Protein AF-A0A0G1J0Y3-F1 (afdb_monomer_lite)

pLDDT: mean 89.37, std 11.7, range [47.44, 97.88]

Sequence (66 aa):
MKNQVTVLYYTSNREDEKFETRIRKNLLKNCGDLPIVSVSQKPIDLGRNICVGVHENSYTSEFMQI

Organism: NCBI:txid1618402

Structure (mmCIF, N/CA/C/O backbone):
data_AF-A0A0G1J0Y3-F1
#
_entry.id   AF-A0A0G1J0Y3-F1
#
loop_
_atom_site.group_PDB
_atom_site.id
_atom_site.type_symbol
_atom_site.label_atom_id
_atom_site.label_alt_id
_atom_site.label_comp_id
_atom_site.label_asym_id
_atom_site.label_entity_id
_atom_site.label_seq_id
_atom_site.pdbx_PDB_ins_code
_atom_site.Cartn_x
_atom_site.Cartn_y
_atom_site.Cartn_z
_atom_site.occupancy
_atom_site.B_iso_or_equiv
_atom_site.auth_seq_id
_atom_site.auth_comp_id
_atom_site.auth_asym_id
_atom_site.auth_atom_id
_atom_site.pdbx_PDB_model_num
ATOM 1 N N . MET A 1 1 ? -22.339 5.652 11.909 1.00 47.44 1 MET A N 1
ATOM 2 C CA . MET A 1 1 ? -21.874 6.461 10.758 1.00 47.44 1 MET A CA 1
ATOM 3 C C . MET A 1 1 ? -20.822 5.660 10.010 1.00 47.44 1 MET A C 1
ATOM 5 O O . MET A 1 1 ? -19.932 5.138 10.663 1.00 47.44 1 MET A O 1
ATOM 9 N N . LYS A 1 2 ? -20.934 5.502 8.685 1.00 57.03 2 LYS A N 1
ATOM 10 C CA . LYS A 1 2 ? -19.850 4.920 7.874 1.00 57.03 2 LYS A CA 1
ATOM 11 C C . LYS A 1 2 ? -18.686 5.917 7.854 1.00 57.03 2 LYS A C 1
ATOM 13 O O . LYS A 1 2 ? -18.911 7.067 7.483 1.00 57.03 2 LYS A O 1
ATOM 18 N N . ASN A 1 3 ? -17.487 5.495 8.256 1.00 60.34 3 ASN A N 1
ATOM 19 C CA . ASN A 1 3 ? -16.276 6.306 8.111 1.00 60.34 3 ASN A CA 1
ATOM 20 C C . ASN A 1 3 ? -16.099 6.688 6.632 1.00 60.34 3 ASN A C 1
ATOM 22 O O . ASN A 1 3 ? -16.059 5.811 5.773 1.00 60.34 3 ASN A O 1
ATOM 26 N N . GLN A 1 4 ? -16.005 7.989 6.337 1.00 81.31 4 GLN A N 1
ATOM 27 C CA . GLN A 1 4 ? -15.719 8.511 4.990 1.00 81.31 4 GLN A CA 1
ATOM 28 C C . GLN A 1 4 ? -14.215 8.534 4.667 1.00 81.31 4 GLN A C 1
ATOM 30 O O . GLN A 1 4 ? -13.810 9.051 3.632 1.00 81.31 4 GLN A O 1
ATOM 35 N N . VAL A 1 5 ? -13.380 7.987 5.553 1.00 91.31 5 VAL A N 1
ATOM 36 C CA . VAL A 1 5 ? -11.921 8.028 5.444 1.00 91.31 5 VAL A CA 1
ATOM 37 C C . VAL A 1 5 ? -11.401 6.616 5.213 1.00 91.31 5 VAL A C 1
ATOM 39 O O . VAL A 1 5 ? -11.785 5.685 5.915 1.00 91.31 5 VAL A O 1
ATOM 42 N N . THR A 1 6 ? -10.547 6.464 4.204 1.00 93.12 6 THR A N 1
ATOM 43 C CA . THR A 1 6 ? -9.892 5.209 3.817 1.00 93.12 6 THR A CA 1
ATOM 44 C C . THR A 1 6 ? -8.404 5.476 3.664 1.00 93.12 6 THR A C 1
ATOM 46 O O . THR A 1 6 ? -8.008 6.522 3.154 1.00 93.12 6 THR A O 1
ATOM 49 N N . VAL A 1 7 ? -7.580 4.529 4.095 1.00 95.50 7 VAL A N 1
ATOM 50 C CA . VAL A 1 7 ? -6.141 4.556 3.849 1.00 95.50 7 VAL A CA 1
ATOM 51 C C . VAL A 1 7 ? -5.878 3.969 2.467 1.00 95.50 7 VAL A C 1
ATOM 53 O O . VAL A 1 7 ? -6.183 2.800 2.225 1.00 95.50 7 VAL A O 1
ATOM 56 N N . LEU A 1 8 ? -5.286 4.764 1.577 1.00 94.94 8 LEU A N 1
ATOM 57 C CA . LEU A 1 8 ? -4.752 4.282 0.307 1.00 94.94 8 LEU A CA 1
ATOM 58 C C . LEU A 1 8 ? -3.257 3.988 0.473 1.00 94.94 8 LEU A C 1
ATOM 60 O O . LEU A 1 8 ? -2.467 4.903 0.700 1.00 94.94 8 LEU A O 1
ATOM 64 N N . TYR A 1 9 ? -2.871 2.717 0.371 1.00 95.44 9 TYR A N 1
ATOM 65 C CA . TYR A 1 9 ? -1.469 2.298 0.375 1.00 95.44 9 TYR A CA 1
ATOM 66 C C . TYR A 1 9 ? -1.012 1.994 -1.054 1.00 95.44 9 TYR A C 1
ATOM 68 O O . TYR A 1 9 ? -1.468 1.024 -1.653 1.00 95.44 9 TYR A O 1
ATOM 76 N N . TYR A 1 10 ? -0.112 2.809 -1.598 1.00 92.94 10 TYR A N 1
ATOM 77 C CA . TYR A 1 10 ? 0.382 2.685 -2.971 1.00 92.94 10 TYR A CA 1
ATOM 78 C C . TYR A 1 10 ? 1.860 2.276 -2.978 1.00 92.94 10 TYR A C 1
ATOM 80 O O . TYR A 1 10 ? 2.666 2.880 -2.271 1.00 92.94 10 TYR A O 1
ATOM 88 N N . THR A 1 11 ? 2.220 1.244 -3.748 1.00 93.00 11 THR A N 1
ATOM 89 C CA . THR A 1 11 ? 3.619 0.817 -3.930 1.00 93.00 11 THR A CA 1
ATOM 90 C C . THR A 1 11 ? 3.857 0.193 -5.309 1.00 93.00 11 THR A C 1
ATOM 92 O O . THR A 1 11 ? 2.998 -0.492 -5.856 1.00 93.00 11 THR A O 1
ATOM 95 N N . SER A 1 12 ? 5.063 0.360 -5.855 1.00 92.50 12 SER A N 1
ATOM 96 C CA . SER A 1 12 ? 5.541 -0.391 -7.027 1.00 92.50 12 SER A CA 1
ATOM 97 C C . SER A 1 12 ? 6.230 -1.718 -6.665 1.00 92.50 12 SER A C 1
ATOM 99 O O . SER A 1 12 ? 6.654 -2.451 -7.553 1.00 92.50 12 SER A O 1
ATOM 101 N N . ASN A 1 13 ? 6.359 -2.050 -5.373 1.00 94.25 13 ASN A N 1
ATOM 102 C CA . ASN A 1 13 ? 7.110 -3.206 -4.856 1.00 94.25 13 ASN A CA 1
ATOM 103 C C . ASN A 1 13 ? 8.587 -3.245 -5.296 1.00 94.25 13 ASN A C 1
ATOM 105 O O . ASN A 1 13 ? 9.140 -4.330 -5.532 1.00 94.25 13 ASN A O 1
ATOM 109 N N . ARG A 1 14 ? 9.199 -2.065 -5.454 1.00 92.62 14 ARG A N 1
ATOM 110 C CA . ARG A 1 14 ? 10.617 -1.887 -5.815 1.00 92.62 14 ARG A CA 1
ATOM 111 C C . ARG A 1 14 ? 11.499 -1.490 -4.625 1.00 92.62 14 ARG A C 1
ATOM 113 O O . ARG A 1 14 ? 12.714 -1.630 -4.717 1.00 92.62 14 ARG A O 1
ATOM 120 N N . GLU A 1 15 ? 10.899 -1.012 -3.536 1.00 93.69 15 GLU A N 1
ATOM 121 C CA . GLU A 1 15 ? 11.616 -0.645 -2.314 1.00 93.69 15 GLU A CA 1
ATOM 122 C C . GLU A 1 15 ? 12.162 -1.876 -1.576 1.00 93.69 15 GLU A C 1
ATOM 124 O O . GLU A 1 15 ? 11.721 -3.008 -1.793 1.00 93.69 15 GLU A O 1
ATOM 129 N N . ASP A 1 16 ? 13.116 -1.652 -0.668 1.00 96.44 16 ASP A N 1
ATOM 130 C CA . ASP A 1 16 ? 13.649 -2.711 0.192 1.00 96.44 16 ASP A CA 1
ATOM 131 C C . ASP A 1 16 ? 12.532 -3.380 1.017 1.00 96.44 16 ASP A C 1
ATOM 133 O O . ASP A 1 16 ? 11.739 -2.725 1.701 1.00 96.44 16 ASP A O 1
ATOM 137 N N . GLU A 1 17 ? 12.487 -4.714 1.000 1.00 94.50 17 GLU A N 1
ATOM 138 C CA . GLU A 1 17 ? 11.398 -5.474 1.618 1.00 94.50 17 GLU A CA 1
ATOM 139 C C . GLU A 1 17 ? 11.345 -5.299 3.146 1.00 94.50 17 GLU A C 1
ATOM 141 O O . GLU A 1 17 ? 10.258 -5.298 3.740 1.00 94.50 17 GLU A O 1
ATOM 146 N N . LYS A 1 18 ? 12.495 -5.118 3.816 1.00 97.00 18 LYS A N 1
ATOM 147 C CA . LYS A 1 18 ? 12.520 -4.876 5.269 1.00 97.00 18 LYS A CA 1
ATOM 148 C C . LYS A 1 18 ? 11.936 -3.505 5.579 1.00 97.00 18 LYS A C 1
ATOM 150 O O . LYS A 1 18 ? 11.182 -3.375 6.550 1.00 97.00 18 LYS A O 1
ATOM 155 N N . PHE A 1 19 ? 12.251 -2.508 4.755 1.00 96.38 19 PHE A N 1
ATOM 156 C CA . PHE A 1 19 ? 11.649 -1.185 4.843 1.00 96.38 19 PHE A CA 1
ATOM 157 C C . PHE A 1 19 ? 10.132 -1.249 4.627 1.00 96.38 19 PHE A C 1
ATOM 159 O O . PHE A 1 19 ? 9.384 -0.869 5.533 1.00 96.38 19 PHE A O 1
ATOM 166 N N . GLU A 1 20 ? 9.656 -1.823 3.516 1.00 95.50 20 GLU A N 1
ATOM 167 C CA . GLU A 1 20 ? 8.217 -1.940 3.231 1.00 95.50 20 GLU A CA 1
ATOM 168 C C . GLU A 1 20 ? 7.472 -2.689 4.341 1.00 95.50 20 GLU A C 1
ATOM 1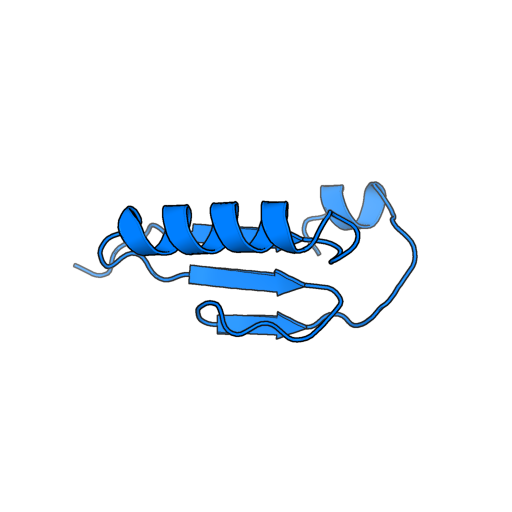70 O O . GLU A 1 20 ? 6.391 -2.292 4.780 1.00 95.50 20 GLU A O 1
ATOM 175 N N . THR A 1 21 ? 8.057 -3.773 4.850 1.00 96.25 21 THR A N 1
ATOM 176 C CA . THR A 1 21 ? 7.478 -4.552 5.949 1.00 96.25 21 THR A CA 1
ATOM 177 C C . THR A 1 21 ? 7.362 -3.727 7.227 1.00 96.25 21 THR A C 1
ATOM 179 O O . THR A 1 21 ? 6.343 -3.802 7.917 1.00 96.25 21 THR A O 1
ATOM 182 N N . ARG A 1 22 ? 8.366 -2.903 7.549 1.00 97.69 22 ARG A N 1
ATOM 183 C CA . ARG A 1 22 ? 8.310 -1.999 8.705 1.00 97.69 22 ARG A CA 1
ATOM 184 C C . ARG A 1 22 ? 7.225 -0.935 8.535 1.00 97.69 22 ARG A C 1
ATOM 186 O O . ARG A 1 22 ? 6.507 -0.677 9.501 1.00 97.69 22 ARG A O 1
ATOM 193 N N . ILE A 1 23 ? 7.072 -0.363 7.338 1.00 97.06 23 ILE A N 1
ATOM 194 C CA . ILE A 1 23 ? 6.009 0.608 7.040 1.00 97.06 23 ILE A CA 1
ATOM 195 C C . ILE A 1 23 ? 4.628 -0.032 7.199 1.00 97.06 23 ILE A C 1
ATOM 197 O O . ILE A 1 23 ? 3.813 0.483 7.960 1.00 97.06 23 ILE A O 1
ATOM 201 N N . ARG A 1 24 ? 4.379 -1.190 6.573 1.00 96.69 24 ARG A N 1
ATOM 202 C CA . ARG A 1 24 ? 3.086 -1.897 6.658 1.00 96.69 24 ARG A CA 1
ATOM 203 C C . ARG A 1 24 ? 2.723 -2.273 8.094 1.00 96.69 24 ARG A C 1
ATOM 205 O O . ARG A 1 24 ? 1.593 -2.051 8.519 1.00 96.69 24 ARG A O 1
ATOM 212 N N . LYS A 1 25 ? 3.689 -2.769 8.877 1.00 97.38 25 LYS A N 1
ATOM 213 C CA . LYS A 1 25 ? 3.480 -3.069 10.306 1.00 97.38 25 LYS A CA 1
ATOM 214 C C . LYS A 1 25 ? 3.124 -1.822 11.111 1.00 97.38 25 LYS A C 1
ATOM 216 O O . LYS A 1 25 ? 2.251 -1.879 11.971 1.00 97.38 25 LYS A O 1
ATOM 221 N N . ASN A 1 26 ? 3.802 -0.704 10.855 1.00 97.88 26 ASN A N 1
ATOM 222 C CA . ASN A 1 26 ? 3.516 0.552 11.542 1.00 97.88 26 ASN A CA 1
ATOM 223 C C . ASN A 1 26 ? 2.133 1.098 11.149 1.00 97.88 26 ASN A C 1
ATOM 225 O O . ASN A 1 26 ? 1.380 1.521 12.021 1.00 97.88 26 ASN A O 1
ATOM 229 N N . LEU A 1 27 ? 1.766 1.001 9.870 1.00 97.06 27 LEU A N 1
ATOM 230 C CA . LEU A 1 27 ? 0.448 1.389 9.377 1.00 97.06 27 LEU A CA 1
ATOM 231 C C . LEU A 1 27 ? -0.667 0.607 10.077 1.00 97.06 27 LEU A C 1
ATOM 233 O O . LEU A 1 27 ? -1.537 1.218 10.687 1.00 97.06 27 LEU A O 1
ATOM 237 N N . LEU A 1 28 ? -0.594 -0.728 10.057 1.00 96.50 28 LEU A N 1
ATOM 238 C CA . LEU A 1 28 ? -1.579 -1.608 10.699 1.00 96.50 28 LEU A CA 1
ATOM 239 C C . LEU A 1 28 ? -1.699 -1.361 12.207 1.00 96.50 28 LEU A C 1
ATOM 241 O O . LEU A 1 28 ? -2.779 -1.475 12.773 1.00 96.50 28 LEU A O 1
ATOM 245 N N . LYS A 1 29 ? -0.594 -0.994 12.865 1.00 97.56 29 LYS A N 1
ATOM 246 C CA . LYS A 1 29 ? -0.593 -0.664 14.294 1.00 97.56 29 LYS A CA 1
ATOM 247 C C . LYS A 1 29 ? -1.367 0.623 14.608 1.00 97.56 29 LYS A C 1
ATOM 249 O O . LYS A 1 29 ? -1.903 0.738 15.705 1.00 97.56 29 LYS A O 1
ATOM 254 N N . ASN A 1 30 ? -1.387 1.594 13.694 1.00 96.75 30 ASN A N 1
ATOM 255 C CA . ASN A 1 30 ? -1.869 2.951 13.972 1.00 96.75 30 ASN A CA 1
ATOM 256 C C . ASN A 1 30 ? -3.139 3.344 13.199 1.00 96.75 30 ASN A C 1
ATOM 258 O O . ASN A 1 30 ? -3.742 4.360 13.529 1.00 96.75 30 ASN A O 1
ATOM 262 N N . CYS A 1 31 ? -3.566 2.578 12.190 1.00 94.12 31 CYS A N 1
ATOM 263 C CA . CYS A 1 31 ? -4.727 2.924 11.363 1.00 94.12 31 CYS A CA 1
ATOM 264 C C . CYS A 1 31 ? -6.080 2.767 12.078 1.00 94.12 31 CYS A C 1
ATOM 266 O O . CYS A 1 31 ? -7.094 3.227 11.553 1.00 94.12 31 CYS A O 1
ATOM 268 N N . GLY A 1 32 ? -6.109 2.126 13.253 1.00 92.50 32 GLY A N 1
ATOM 269 C CA . GLY A 1 32 ? -7.350 1.787 13.949 1.00 92.50 32 GLY A CA 1
ATOM 270 C C . GLY A 1 32 ? -8.277 0.974 13.044 1.00 92.50 32 GLY A C 1
ATOM 271 O O . GLY A 1 32 ? -7.819 0.089 12.325 1.00 92.50 32 GLY A O 1
ATOM 272 N N . ASP A 1 33 ? -9.558 1.338 13.024 1.00 92.69 33 ASP A N 1
ATOM 273 C CA . ASP A 1 33 ? -10.591 0.662 12.226 1.00 92.69 33 ASP A CA 1
ATOM 274 C C . AS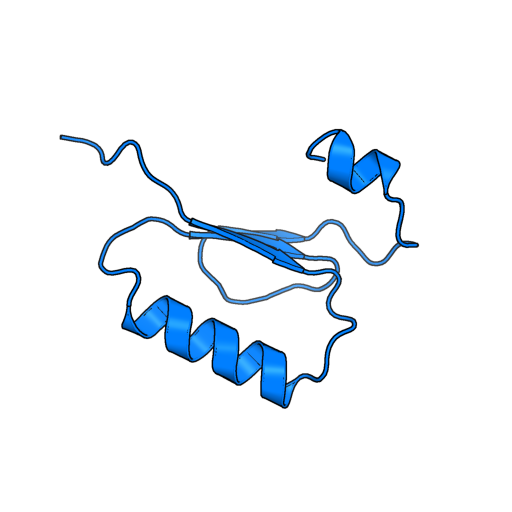P A 1 33 ? -10.775 1.265 10.820 1.00 92.69 33 ASP A C 1
ATOM 276 O O . ASP A 1 33 ? -11.797 1.043 10.161 1.00 92.69 33 ASP A O 1
ATOM 280 N N . LEU A 1 34 ? -9.829 2.088 10.349 1.00 94.06 34 LEU A N 1
ATOM 281 C CA . LEU A 1 34 ? -9.914 2.652 9.005 1.00 94.06 34 LEU A CA 1
ATOM 282 C C . LEU A 1 34 ? -9.729 1.547 7.954 1.00 94.06 34 LEU A C 1
ATOM 284 O O . LEU A 1 34 ? -8.763 0.783 8.031 1.00 94.06 34 LEU A O 1
ATOM 288 N N . PRO A 1 35 ? -10.603 1.470 6.933 1.00 94.56 35 PRO A N 1
ATOM 289 C CA . PRO A 1 35 ? -10.407 0.536 5.839 1.00 94.56 35 PRO A CA 1
ATOM 290 C C . PRO A 1 35 ? -9.112 0.873 5.097 1.00 94.56 35 PRO A C 1
ATOM 292 O O . PRO A 1 35 ? -8.791 2.044 4.875 1.00 94.56 35 PRO A O 1
ATOM 295 N N . ILE A 1 36 ? -8.391 -0.167 4.685 1.00 96.38 36 ILE A N 1
ATOM 296 C CA . ILE A 1 36 ? -7.193 -0.045 3.858 1.00 96.38 36 ILE A CA 1
ATOM 297 C C . ILE A 1 36 ? -7.509 -0.599 2.472 1.00 96.38 36 ILE A C 1
ATOM 299 O O . ILE A 1 36 ? -7.959 -1.741 2.335 1.00 96.38 36 ILE A O 1
ATOM 303 N N . VAL A 1 37 ? -7.243 0.206 1.449 1.00 96.44 37 VAL A N 1
ATOM 304 C CA . VAL A 1 37 ? -7.145 -0.240 0.060 1.00 96.44 37 VAL A CA 1
ATOM 305 C C . VAL A 1 37 ? -5.686 -0.121 -0.339 1.00 96.44 37 VAL A C 1
ATOM 307 O O . VAL A 1 37 ? -5.080 0.936 -0.171 1.00 96.44 37 VAL A O 1
ATOM 310 N N . SER A 1 38 ? -5.111 -1.205 -0.844 1.00 96.81 38 SER A N 1
ATOM 311 C CA . SER A 1 38 ? -3.737 -1.209 -1.324 1.00 96.81 38 SER A CA 1
ATOM 312 C C . SER A 1 38 ? -3.682 -1.404 -2.832 1.00 96.81 38 SER A C 1
ATOM 314 O O . SER A 1 38 ? -4.445 -2.189 -3.384 1.00 96.81 38 SER A O 1
ATOM 316 N N . VAL A 1 39 ? -2.781 -0.690 -3.496 1.00 94.38 39 VAL A N 1
ATOM 317 C CA . VAL A 1 39 ? -2.521 -0.803 -4.932 1.00 94.38 39 VAL A CA 1
ATOM 318 C C . VAL A 1 39 ? -1.047 -1.132 -5.101 1.00 94.38 39 VAL A C 1
ATOM 320 O O . VAL A 1 39 ? -0.184 -0.423 -4.576 1.00 94.38 39 VAL A O 1
ATOM 323 N N . SER A 1 40 ? -0.767 -2.248 -5.769 1.00 94.50 40 SER A N 1
ATOM 324 C CA . SER A 1 40 ? 0.582 -2.807 -5.838 1.00 94.50 40 SER A CA 1
ATOM 325 C C . SER A 1 40 ? 0.850 -3.540 -7.150 1.00 94.50 40 SER A C 1
ATOM 327 O O . SER A 1 40 ? -0.064 -4.064 -7.782 1.00 94.50 40 SER A O 1
ATOM 329 N N . GLN A 1 41 ? 2.112 -3.606 -7.571 1.00 94.19 41 GLN A N 1
ATOM 330 C CA . GLN A 1 41 ? 2.509 -4.365 -8.765 1.00 94.19 41 GLN A CA 1
ATOM 331 C C . GLN A 1 41 ? 2.606 -5.876 -8.507 1.00 94.19 41 GLN A C 1
ATOM 333 O O . GLN A 1 41 ? 2.462 -6.682 -9.428 1.00 94.19 41 GLN A O 1
ATOM 338 N N . LYS A 1 42 ? 2.848 -6.270 -7.254 1.00 95.31 42 LYS A N 1
ATOM 339 C CA . LYS A 1 42 ? 2.847 -7.657 -6.774 1.00 95.31 42 LYS A CA 1
ATOM 340 C C . LYS A 1 42 ? 1.732 -7.843 -5.741 1.00 95.31 42 LYS A C 1
ATOM 342 O O . LYS A 1 42 ? 1.433 -6.890 -5.017 1.00 95.31 42 LYS A O 1
ATOM 347 N N . PRO A 1 43 ? 1.139 -9.043 -5.617 1.00 96.81 43 PRO A N 1
ATOM 348 C CA . PRO A 1 43 ? 0.134 -9.310 -4.592 1.00 96.81 43 PRO A CA 1
ATOM 349 C C . PRO A 1 43 ? 0.674 -9.034 -3.185 1.00 96.81 43 PRO A C 1
ATOM 351 O O . PRO A 1 43 ? 1.782 -9.462 -2.854 1.00 96.81 43 PRO A O 1
ATOM 354 N N . ILE A 1 44 ? -0.114 -8.351 -2.353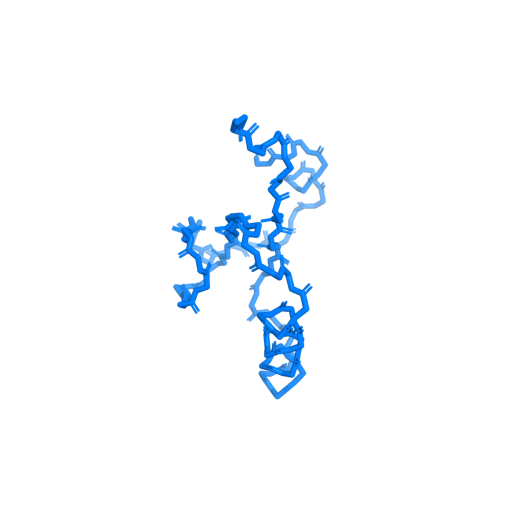 1.00 95.62 44 ILE A N 1
ATOM 355 C CA . ILE A 1 44 ? 0.208 -8.129 -0.938 1.00 95.62 44 ILE A CA 1
ATOM 356 C C . ILE A 1 44 ? -1.012 -8.360 -0.048 1.00 95.62 44 ILE A C 1
ATOM 358 O O . ILE A 1 44 ? -2.139 -8.033 -0.412 1.00 95.62 44 ILE A O 1
ATOM 362 N N . ASP A 1 45 ? -0.765 -8.880 1.152 1.00 95.56 45 ASP A N 1
ATOM 363 C CA . ASP A 1 45 ? -1.778 -9.047 2.195 1.00 95.56 45 ASP A CA 1
ATOM 364 C C . ASP A 1 45 ? -1.866 -7.772 3.052 1.00 95.56 45 ASP A C 1
ATOM 366 O O . ASP A 1 45 ? -1.185 -7.622 4.068 1.00 95.56 45 ASP A O 1
ATOM 370 N N . LEU A 1 46 ? -2.613 -6.779 2.558 1.00 96.12 46 LEU A N 1
ATOM 371 C CA . LEU A 1 46 ? -2.813 -5.495 3.233 1.00 96.12 46 LEU A CA 1
ATOM 372 C C . LEU A 1 46 ? -4.169 -4.885 2.856 1.00 96.12 46 LEU A C 1
ATOM 374 O O . LEU A 1 46 ? -4.287 -4.152 1.868 1.00 96.12 46 LEU A O 1
ATOM 378 N N . GLY A 1 47 ? -5.189 -5.179 3.663 1.00 94.88 47 GLY A N 1
ATOM 379 C CA . GLY A 1 47 ? -6.559 -4.732 3.409 1.00 94.88 47 GLY A CA 1
ATOM 380 C C . GLY A 1 47 ? -7.103 -5.289 2.091 1.00 94.88 47 GLY A C 1
ATOM 381 O O . GLY A 1 47 ? -6.837 -6.433 1.729 1.00 94.88 47 GLY A O 1
ATOM 382 N N . ARG A 1 48 ? -7.860 -4.479 1.345 1.00 96.56 48 ARG A N 1
ATOM 383 C CA . ARG A 1 48 ? -8.286 -4.836 -0.015 1.00 96.56 48 ARG A CA 1
ATOM 384 C C . ARG A 1 48 ? -7.171 -4.501 -1.003 1.00 96.56 48 ARG A C 1
ATOM 386 O O . ARG A 1 48 ? -6.989 -3.330 -1.328 1.00 96.56 48 ARG A O 1
ATOM 393 N N . ASN A 1 49 ? -6.470 -5.513 -1.508 1.00 97.50 49 ASN A N 1
ATOM 394 C CA . ASN A 1 49 ? -5.416 -5.322 -2.501 1.00 97.50 49 ASN A CA 1
ATOM 395 C C . ASN A 1 49 ? -5.945 -5.326 -3.9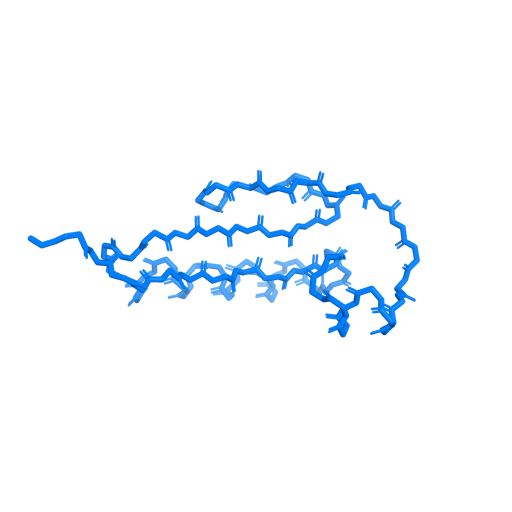46 1.00 97.50 49 ASN A C 1
ATOM 397 O O . ASN A 1 49 ? -6.712 -6.202 -4.343 1.00 97.50 49 ASN A O 1
ATOM 401 N N . ILE A 1 50 ? -5.509 -4.341 -4.727 1.00 96.31 50 ILE A N 1
ATOM 402 C CA . ILE A 1 50 ? -5.664 -4.233 -6.176 1.00 96.31 50 ILE A CA 1
ATOM 403 C C . ILE A 1 50 ? -4.268 -4.422 -6.772 1.00 96.31 50 ILE A C 1
ATOM 405 O O . ILE A 1 50 ? -3.446 -3.504 -6.786 1.00 96.31 50 ILE A O 1
ATOM 409 N N . CYS A 1 51 ? -3.993 -5.637 -7.238 1.00 95.56 51 CYS A N 1
ATOM 410 C CA . CYS A 1 51 ? -2.744 -5.947 -7.920 1.00 95.56 51 CYS A CA 1
ATOM 411 C C . CYS A 1 51 ? -2.849 -5.526 -9.391 1.00 95.56 51 CYS A C 1
ATOM 413 O O . CYS A 1 51 ? -3.649 -6.090 -10.138 1.00 95.56 51 CYS A O 1
ATOM 415 N N . VAL A 1 52 ? -2.044 -4.550 -9.803 1.00 92.75 52 VAL A N 1
ATOM 416 C CA . VAL A 1 52 ? -2.021 -4.007 -11.176 1.00 92.75 52 VAL A CA 1
ATOM 417 C C . VAL A 1 52 ? -0.992 -4.700 -12.076 1.00 92.75 52 VAL A C 1
ATOM 419 O O . VAL A 1 52 ? -0.873 -4.377 -13.254 1.00 92.75 52 VAL A O 1
ATOM 422 N N . GLY A 1 53 ? -0.262 -5.678 -11.533 1.00 93.50 53 GLY A N 1
ATOM 423 C CA . GLY A 1 53 ? 0.798 -6.388 -12.240 1.00 93.50 53 GLY A CA 1
ATOM 424 C C . GLY A 1 53 ? 2.070 -5.554 -12.398 1.00 93.50 53 GLY A C 1
ATOM 425 O O . GLY A 1 53 ? 2.080 -4.335 -12.228 1.00 93.50 53 GLY A O 1
ATOM 426 N N . VAL A 1 54 ? 3.172 -6.230 -12.712 1.00 92.25 54 VAL A N 1
ATOM 427 C CA . VAL A 1 54 ? 4.477 -5.587 -12.903 1.00 92.25 54 VAL A CA 1
ATOM 428 C C . VAL A 1 54 ? 4.487 -4.818 -14.220 1.00 92.25 54 VAL A C 1
ATOM 430 O O . VAL A 1 54 ? 4.190 -5.379 -15.272 1.00 92.25 54 VAL A O 1
ATOM 433 N N . HIS A 1 55 ? 4.852 -3.542 -14.153 1.00 88.00 55 HIS A N 1
ATOM 434 C CA . HIS A 1 55 ? 5.012 -2.661 -15.306 1.00 88.00 55 HIS A CA 1
ATOM 435 C C . HIS A 1 55 ? 6.045 -1.568 -15.001 1.00 88.00 55 HIS A C 1
ATOM 437 O O . HIS A 1 55 ? 6.525 -1.426 -13.867 1.00 88.00 55 HIS A O 1
ATOM 443 N N . GLU A 1 56 ? 6.422 -0.807 -16.027 1.00 84.00 56 GLU A N 1
ATOM 444 C CA . GLU A 1 56 ? 7.347 0.307 -15.851 1.00 84.00 56 GLU A CA 1
ATOM 445 C C . GLU A 1 56 ? 6.710 1.485 -15.130 1.00 84.00 56 GLU A C 1
ATOM 447 O O . GLU A 1 56 ? 5.516 1.748 -15.252 1.00 84.00 56 GLU A O 1
ATOM 452 N N . ASN A 1 57 ? 7.531 2.212 -14.378 1.00 73.69 57 ASN A N 1
ATOM 453 C CA . ASN A 1 57 ? 7.059 3.383 -13.659 1.00 73.69 57 ASN A CA 1
ATOM 454 C C . ASN A 1 57 ? 6.693 4.484 -14.661 1.00 73.69 57 ASN A C 1
ATOM 456 O O . ASN A 1 57 ? 7.513 4.887 -15.485 1.00 73.69 57 ASN A O 1
ATOM 460 N N . SER A 1 58 ? 5.471 4.997 -14.551 1.00 77.56 58 SER A N 1
ATOM 461 C CA . SER A 1 58 ? 4.980 6.127 -15.331 1.00 77.56 58 SER A CA 1
ATOM 462 C C . SER A 1 58 ? 4.408 7.168 -14.381 1.00 77.56 58 SER A C 1
ATOM 464 O O . SER A 1 58 ? 3.378 6.943 -13.745 1.00 77.56 58 SER A O 1
ATOM 466 N N . TYR A 1 59 ? 5.059 8.330 -14.305 1.00 74.31 59 TYR A N 1
ATOM 467 C CA . TYR A 1 59 ? 4.555 9.465 -13.526 1.00 74.31 59 TYR A CA 1
ATOM 468 C C . TYR A 1 59 ? 3.174 9.922 -14.000 1.00 74.31 59 TYR A C 1
ATOM 470 O O . TYR A 1 59 ? 2.386 10.430 -13.211 1.00 74.31 59 TYR A O 1
ATOM 478 N N . THR A 1 60 ? 2.853 9.713 -15.279 1.00 80.25 60 THR A N 1
ATOM 479 C CA . THR A 1 60 ? 1.519 9.990 -15.813 1.00 80.25 60 THR A CA 1
ATOM 480 C C . THR A 1 60 ? 0.476 9.049 -15.217 1.00 80.25 60 THR A C 1
ATOM 482 O O . THR A 1 60 ? -0.592 9.515 -14.843 1.00 80.25 60 THR A O 1
ATOM 485 N N . SER A 1 61 ? 0.783 7.758 -15.070 1.00 72.00 61 SER A N 1
ATOM 486 C CA . SER A 1 61 ? -0.127 6.784 -14.444 1.00 72.00 61 SER A CA 1
ATOM 487 C C . SER A 1 61 ? -0.356 7.089 -12.960 1.00 72.00 61 SER A C 1
ATOM 489 O O . SER A 1 61 ? -1.471 6.982 -12.460 1.00 72.00 61 SER A O 1
ATOM 491 N N . GLU A 1 62 ? 0.684 7.545 -12.257 1.00 70.75 62 GLU A N 1
ATOM 492 C CA . GLU A 1 62 ? 0.558 7.993 -10.866 1.00 70.75 62 GLU A CA 1
ATOM 493 C C . GLU A 1 62 ? -0.266 9.289 -10.748 1.00 70.75 62 GLU A C 1
ATOM 495 O O . GLU A 1 62 ? -1.177 9.370 -9.924 1.00 70.75 62 GLU A O 1
ATOM 500 N N . PHE A 1 63 ? -0.001 10.288 -11.600 1.00 76.50 63 PHE A N 1
ATOM 501 C CA . PHE A 1 63 ? -0.721 11.567 -11.609 1.00 76.50 63 PHE A CA 1
ATOM 502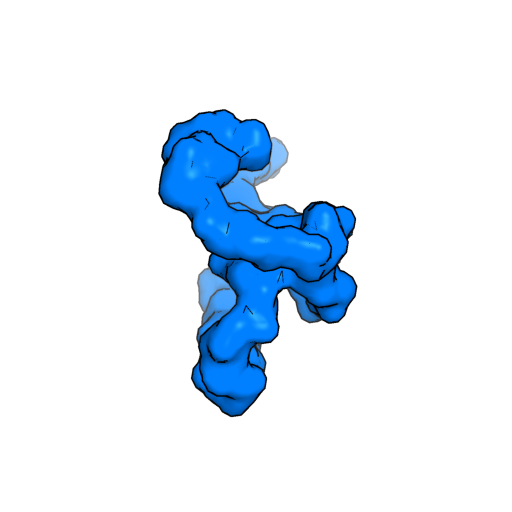 C C . PHE A 1 63 ? -2.205 11.415 -11.955 1.00 76.50 63 PHE A C 1
ATOM 504 O O . PHE A 1 63 ? -3.049 12.076 -11.353 1.00 76.50 63 PHE A O 1
ATOM 511 N N . MET A 1 64 ? -2.529 10.533 -12.901 1.00 76.38 64 MET A N 1
ATOM 512 C CA . MET A 1 64 ? -3.913 10.268 -13.302 1.00 76.38 64 MET A CA 1
ATOM 513 C C . MET A 1 64 ? -4.686 9.438 -12.264 1.00 76.38 64 MET A 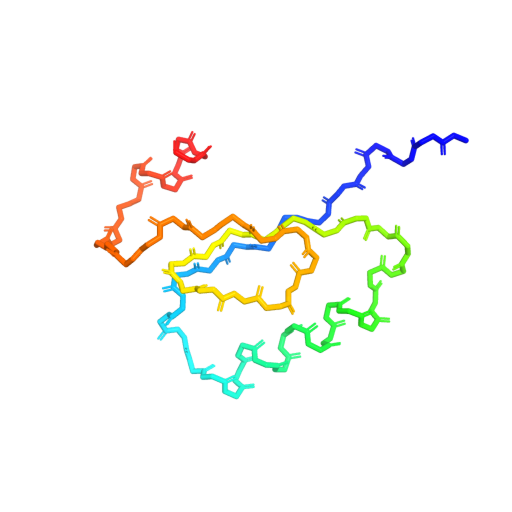C 1
ATOM 515 O O . MET A 1 64 ? -5.887 9.251 -12.432 1.00 76.38 64 MET A O 1
ATOM 519 N N . GLN A 1 65 ? -4.028 9.033 -11.166 1.00 63.06 65 GLN A N 1
ATOM 520 C CA . GLN A 1 65 ? -4.584 8.221 -10.085 1.00 63.06 65 GLN A CA 1
ATOM 521 C C . GLN A 1 65 ? -5.279 6.967 -10.622 1.00 63.06 65 GLN A C 1
ATOM 523 O O . GLN A 1 65 ? -6.490 6.814 -10.447 1.00 63.06 65 GLN A O 1
ATOM 528 N N . ILE A 1 66 ? -4.449 6.065 -11.172 1.00 56.41 66 ILE A N 1
ATOM 529 C CA . ILE A 1 66 ? -4.744 4.819 -11.914 1.00 56.41 66 ILE A CA 1
ATOM 530 C C . ILE A 1 66 ? -4.654 5.033 -13.432 1.00 56.41 66 ILE A C 1
ATOM 532 O O . ILE A 1 66 ? -5.457 5.809 -13.992 1.00 56.41 66 ILE A O 1
#

Radius of gyration: 12.74 Å; chains: 1; bounding box: 36×21×30 Å

Foldseek 3Di:
DPDPDAAEAEDAPPDDPVVVVVVLVVCVVPVPPHAYEYEYQDDDDHGNYDHPHHDDDDVVCVVVVD

Secondary structure (DSSP, 8-state):
------EEEEE-S-S-HHHHHHHHHHHHHH-TT--EEEEESS---SSEEEE--S----HHHHHTT-